Protein AF-A0A520UXG7-F1 (afdb_monomer)

Structure (mmCIF, N/CA/C/O backbone):
data_AF-A0A520UXG7-F1
#
_entry.id   AF-A0A520UXG7-F1
#
loop_
_atom_site.group_PDB
_atom_site.id
_atom_site.type_symbol
_atom_site.label_atom_id
_atom_site.label_alt_id
_atom_site.label_comp_id
_atom_site.label_asym_id
_atom_site.label_entity_id
_atom_site.label_seq_id
_atom_site.pdbx_PDB_ins_code
_atom_site.Cartn_x
_atom_site.Cartn_y
_atom_site.Cartn_z
_atom_site.occupancy
_atom_site.B_iso_or_equiv
_atom_site.auth_seq_id
_atom_site.auth_comp_id
_atom_site.auth_asym_id
_atom_site.auth_atom_id
_atom_site.pdbx_PDB_model_num
ATOM 1 N N . MET A 1 1 ? 5.618 -1.027 5.784 1.00 85.31 1 MET A N 1
ATOM 2 C CA . MET A 1 1 ? 4.282 -1.378 5.273 1.00 85.31 1 MET A CA 1
ATOM 3 C C . MET A 1 1 ? 3.410 -0.128 5.188 1.00 85.31 1 MET A C 1
ATOM 5 O O . MET A 1 1 ? 3.206 0.541 6.195 1.00 85.31 1 MET A O 1
ATOM 9 N N . GLU A 1 2 ? 2.969 0.223 3.986 1.00 92.19 2 GLU A N 1
ATOM 10 C CA . GLU A 1 2 ? 2.116 1.370 3.664 1.00 92.19 2 GLU A CA 1
ATOM 11 C C . GLU A 1 2 ? 0.711 0.877 3.282 1.00 92.19 2 GLU A C 1
ATOM 13 O O . GLU A 1 2 ? 0.554 -0.218 2.743 1.00 92.19 2 GLU A O 1
ATOM 18 N N . ARG A 1 3 ? -0.321 1.671 3.590 1.00 93.44 3 ARG A N 1
ATOM 19 C CA . ARG A 1 3 ? -1.727 1.354 3.309 1.00 93.44 3 ARG A CA 1
ATOM 20 C C . ARG A 1 3 ? -2.309 2.377 2.345 1.00 93.44 3 ARG A C 1
ATOM 22 O O . ARG A 1 3 ? -2.254 3.576 2.614 1.00 93.44 3 ARG A O 1
ATOM 29 N N . PHE A 1 4 ? -2.993 1.893 1.316 1.00 96.38 4 PHE A N 1
ATOM 30 C CA . PHE A 1 4 ? -3.769 2.703 0.389 1.00 96.38 4 PHE A CA 1
ATOM 31 C C . PHE A 1 4 ? -5.244 2.308 0.406 1.00 96.38 4 PHE A C 1
ATOM 33 O O . PHE A 1 4 ? -5.598 1.131 0.335 1.00 96.38 4 PHE A O 1
ATOM 40 N N . ASP A 1 5 ? -6.118 3.311 0.463 1.00 96.38 5 ASP A N 1
ATOM 41 C CA . ASP A 1 5 ? -7.541 3.098 0.218 1.00 96.38 5 ASP A CA 1
ATOM 42 C C . ASP A 1 5 ? -7.774 2.708 -1.241 1.00 96.38 5 ASP A C 1
ATOM 44 O O . ASP A 1 5 ? -7.149 3.244 -2.157 1.00 96.38 5 ASP A O 1
ATOM 48 N N . VAL A 1 6 ? -8.735 1.815 -1.452 1.00 97.12 6 VAL A N 1
ATOM 49 C CA . VAL A 1 6 ? -9.083 1.290 -2.772 1.00 97.12 6 VAL A CA 1
ATOM 50 C C . VAL A 1 6 ? -10.512 1.690 -3.110 1.00 97.12 6 VAL A C 1
ATOM 52 O O . VAL A 1 6 ? -11.403 1.737 -2.256 1.00 97.12 6 VAL A O 1
ATOM 55 N N . LYS A 1 7 ? -10.756 2.026 -4.375 1.00 96.75 7 LYS A N 1
ATOM 56 C CA . LYS A 1 7 ? -12.091 2.366 -4.860 1.00 96.75 7 LYS A CA 1
ATOM 57 C C . LYS A 1 7 ? -13.043 1.180 -4.681 1.00 96.75 7 LYS A C 1
ATOM 59 O O . LYS A 1 7 ? -12.723 0.037 -5.006 1.00 96.75 7 LYS A O 1
ATOM 64 N N . ARG A 1 8 ? -14.255 1.455 -4.188 1.00 94.38 8 ARG A N 1
ATOM 65 C CA . ARG A 1 8 ? -15.276 0.425 -3.942 1.00 94.38 8 ARG A CA 1
ATOM 66 C C . ARG A 1 8 ? -15.526 -0.405 -5.206 1.00 94.38 8 ARG A C 1
ATOM 68 O O . ARG A 1 8 ? -15.805 0.151 -6.263 1.00 94.38 8 ARG A O 1
ATOM 75 N N . GLY A 1 9 ? -15.476 -1.728 -5.059 1.00 93.38 9 GLY A N 1
ATOM 76 C CA . GLY A 1 9 ? -15.703 -2.686 -6.144 1.00 93.38 9 GLY A CA 1
ATOM 77 C C . GLY A 1 9 ? -14.459 -3.025 -6.969 1.00 93.38 9 GLY A C 1
ATOM 78 O O . GLY A 1 9 ? -14.479 -4.048 -7.648 1.00 93.38 9 GLY A O 1
ATOM 79 N N . LEU A 1 10 ? -13.373 -2.251 -6.859 1.00 95.44 10 LEU A N 1
ATOM 80 C CA . LEU A 1 10 ? -12.165 -2.482 -7.651 1.00 95.44 10 LEU A CA 1
ATOM 81 C C . LEU A 1 10 ? -11.469 -3.792 -7.280 1.00 95.44 10 LEU A C 1
ATOM 83 O O . LEU A 1 10 ? -11.113 -4.537 -8.179 1.00 95.44 10 LEU A O 1
ATOM 87 N N . VAL A 1 11 ? -11.360 -4.121 -5.987 1.00 94.06 11 VAL A N 1
ATOM 88 C CA . VAL A 1 11 ? -10.771 -5.400 -5.540 1.00 94.06 11 VAL A CA 1
ATOM 89 C C . VAL A 1 11 ? -11.450 -6.580 -6.238 1.00 94.06 11 VAL A C 1
ATOM 91 O O . VAL A 1 11 ? -10.781 -7.400 -6.847 1.00 94.06 11 VAL A O 1
ATOM 94 N N . LYS A 1 12 ? -12.790 -6.611 -6.263 1.00 93.75 12 LYS A N 1
ATOM 95 C CA . LYS A 1 12 ? -1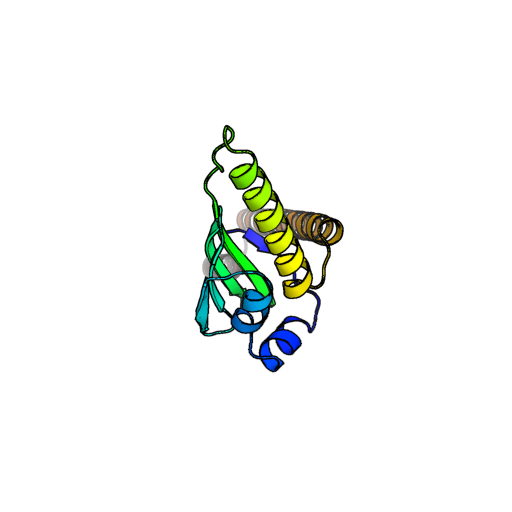3.550 -7.672 -6.945 1.00 93.75 12 LYS A CA 1
ATOM 96 C C . LYS A 1 12 ? -13.271 -7.722 -8.446 1.00 93.75 12 LYS A C 1
ATOM 98 O O . LYS A 1 12 ? -13.190 -8.811 -9.009 1.00 93.75 12 LYS A O 1
ATOM 103 N N . GLN A 1 13 ? -13.145 -6.562 -9.089 1.00 94.06 13 GLN A N 1
ATOM 104 C CA . GLN A 1 13 ? -12.806 -6.472 -10.508 1.00 94.06 13 GLN A CA 1
ATOM 105 C C . GLN A 1 13 ? -11.396 -7.019 -10.774 1.00 94.06 13 GLN A C 1
ATOM 107 O O . GLN A 1 13 ? -11.230 -7.834 -11.673 1.00 94.06 13 GLN A O 1
ATOM 112 N N . VAL A 1 14 ? -10.405 -6.625 -9.968 1.00 93.38 14 VAL A N 1
ATOM 113 C CA . VAL A 1 14 ? -9.018 -7.106 -10.077 1.00 93.38 14 VAL A CA 1
ATOM 114 C C . VAL A 1 14 ? -8.953 -8.614 -9.841 1.00 93.38 14 VAL A C 1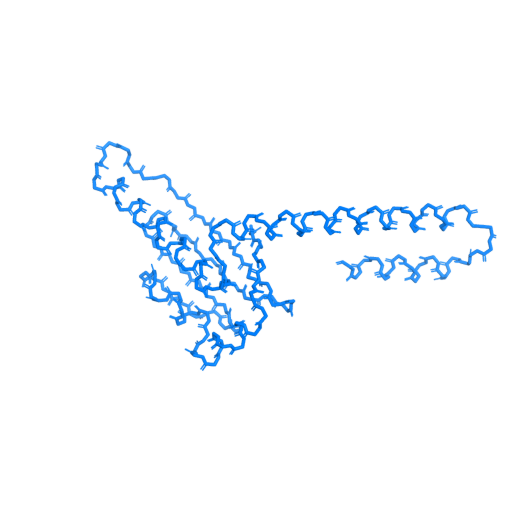
ATOM 116 O O . VAL A 1 14 ? -8.396 -9.328 -10.667 1.00 93.38 14 VAL A O 1
ATOM 119 N N . THR A 1 15 ? -9.604 -9.127 -8.795 1.00 91.50 15 THR A N 1
ATOM 120 C CA . THR A 1 15 ? -9.698 -10.572 -8.527 1.00 91.50 15 THR A CA 1
ATOM 121 C C . THR A 1 15 ? -10.339 -11.336 -9.685 1.00 91.50 15 THR A C 1
ATOM 123 O O . THR A 1 15 ? -9.838 -12.384 -10.077 1.00 91.50 15 THR A O 1
ATOM 126 N N . SER A 1 16 ? -11.409 -10.801 -10.284 1.00 92.06 16 SER A N 1
ATOM 127 C CA . SER A 1 16 ? -12.072 -11.439 -11.435 1.00 92.06 16 SER A CA 1
ATOM 128 C C . SER A 1 16 ? -11.186 -11.473 -12.686 1.00 92.06 16 SER A C 1
ATOM 130 O O . SER A 1 16 ? -11.338 -12.361 -13.517 1.00 92.06 16 SER A O 1
ATOM 132 N N . ASN A 1 17 ? -10.246 -10.532 -12.801 1.00 91.12 17 ASN A N 1
ATOM 133 C CA . ASN A 1 17 ? -9.303 -10.423 -13.913 1.00 91.12 17 ASN A CA 1
ATOM 134 C C . ASN A 1 17 ? -7.990 -11.196 -13.677 1.00 91.12 17 ASN A C 1
ATOM 136 O O . ASN A 1 17 ? -7.010 -10.959 -14.377 1.00 91.12 17 ASN A O 1
ATOM 140 N N . GLY A 1 18 ? -7.954 -12.109 -12.703 1.00 88.88 18 GLY A N 1
ATOM 141 C CA . GLY A 1 18 ? -6.771 -12.921 -12.398 1.00 88.88 18 GLY A CA 1
ATOM 142 C C . GLY A 1 18 ? -5.952 -12.435 -11.200 1.00 88.88 18 GLY A C 1
ATOM 143 O O . GLY A 1 18 ? -4.909 -13.009 -10.908 1.00 88.88 18 GLY A O 1
ATOM 144 N N . GLY A 1 19 ? -6.426 -11.422 -10.471 1.00 93.50 19 GLY A N 1
ATOM 145 C CA . GLY A 1 19 ? -5.851 -11.009 -9.193 1.00 93.50 19 GLY A CA 1
ATOM 146 C C . GLY A 1 19 ? -4.742 -9.966 -9.294 1.00 93.50 19 GLY A C 1
ATOM 147 O O . GLY A 1 19 ? -4.385 -9.470 -10.365 1.00 93.50 19 GLY A O 1
ATOM 148 N N . LEU A 1 20 ? -4.214 -9.603 -8.124 1.00 95.12 20 LEU A N 1
ATOM 149 C CA . LEU A 1 20 ? -3.232 -8.528 -7.987 1.00 95.12 20 LEU A CA 1
ATOM 150 C C . LEU A 1 20 ? -1.899 -8.861 -8.679 1.00 95.12 20 LEU A C 1
ATOM 152 O O . LEU A 1 20 ? -1.289 -7.970 -9.262 1.00 95.12 20 LEU A O 1
ATOM 156 N N . ALA A 1 21 ? -1.486 -10.132 -8.683 1.00 95.50 21 ALA A N 1
ATOM 157 C CA . ALA A 1 21 ? -0.277 -10.584 -9.371 1.00 95.50 21 ALA A CA 1
ATOM 158 C C . ALA A 1 21 ? -0.361 -10.405 -10.895 1.00 95.50 21 ALA A C 1
ATOM 160 O O . ALA A 1 21 ? 0.620 -10.029 -11.528 1.00 95.50 21 ALA A O 1
ATOM 161 N N . VAL A 1 22 ? -1.531 -10.639 -11.503 1.00 95.56 22 VAL A N 1
ATOM 162 C CA . VAL A 1 22 ? -1.728 -10.397 -12.942 1.00 95.56 22 VAL A CA 1
ATOM 163 C C . VAL A 1 22 ? -1.643 -8.907 -13.250 1.00 95.56 22 VAL A C 1
ATOM 165 O O . VAL A 1 22 ? -0.919 -8.532 -14.162 1.00 95.56 22 VAL A O 1
ATOM 168 N N . LEU A 1 23 ? -2.291 -8.061 -12.444 1.00 96.06 23 LEU A N 1
ATOM 169 C CA . LEU A 1 23 ? -2.192 -6.609 -12.597 1.00 96.06 23 LEU A CA 1
ATOM 170 C C . LEU A 1 23 ? -0.747 -6.102 -12.446 1.00 96.06 23 LEU A C 1
ATOM 172 O O . LEU A 1 23 ? -0.325 -5.203 -13.162 1.00 96.06 23 LEU A O 1
ATOM 176 N N . ALA A 1 24 ? 0.017 -6.665 -11.511 1.00 95.94 24 ALA A N 1
ATOM 177 C CA . ALA A 1 24 ? 1.395 -6.266 -11.248 1.00 95.94 24 ALA A CA 1
ATOM 178 C C . ALA A 1 24 ? 2.356 -6.583 -12.410 1.00 95.94 24 ALA A C 1
ATOM 180 O O . ALA A 1 24 ? 3.305 -5.832 -12.629 1.00 95.94 24 ALA A O 1
ATOM 181 N N . ARG A 1 25 ? 2.090 -7.639 -13.193 1.00 95.81 25 ARG A N 1
ATOM 182 C CA . ARG A 1 25 ? 2.903 -8.018 -14.368 1.00 95.81 25 ARG A CA 1
ATOM 183 C C . ARG A 1 25 ? 2.871 -6.994 -15.502 1.00 95.81 25 ARG A C 1
ATOM 185 O O . ARG A 1 25 ? 3.772 -6.997 -16.330 1.00 95.81 25 ARG A O 1
ATOM 192 N N . ASP A 1 26 ? 1.883 -6.101 -15.522 1.00 95.19 26 ASP A N 1
ATOM 193 C CA . ASP A 1 26 ? 1.839 -4.999 -16.489 1.00 95.19 26 ASP A CA 1
ATOM 194 C C . ASP A 1 26 ? 2.862 -3.890 -16.166 1.00 95.19 26 ASP A C 1
ATOM 196 O O . ASP A 1 26 ? 3.115 -3.019 -17.001 1.00 95.19 26 ASP A O 1
ATOM 200 N N . TYR A 1 27 ? 3.439 -3.897 -14.957 1.00 95.12 27 TYR A N 1
ATOM 201 C CA . TYR A 1 27 ? 4.293 -2.819 -14.444 1.00 95.12 27 TYR A CA 1
ATOM 202 C C . TYR A 1 27 ? 5.672 -3.276 -13.964 1.00 95.12 27 TYR A C 1
ATOM 204 O O . TYR A 1 27 ? 6.582 -2.447 -13.905 1.00 95.12 27 TYR A O 1
ATOM 212 N N . PHE A 1 28 ? 5.826 -4.546 -13.588 1.00 94.44 28 PHE A N 1
ATOM 213 C CA . PHE A 1 28 ? 7.050 -5.088 -13.000 1.00 94.44 28 PHE A CA 1
ATOM 214 C C . PHE A 1 28 ? 7.478 -6.367 -13.716 1.00 94.44 28 PHE A C 1
ATOM 216 O O . PHE A 1 28 ? 6.637 -7.172 -14.116 1.00 94.44 28 PHE A O 1
ATOM 223 N N . ASP A 1 29 ? 8.790 -6.573 -13.816 1.00 87.25 29 ASP A N 1
ATOM 224 C CA . ASP A 1 29 ? 9.354 -7.709 -14.552 1.00 87.25 29 ASP A CA 1
ATOM 225 C C . ASP A 1 29 ? 9.239 -9.017 -13.763 1.00 87.25 29 ASP A C 1
ATOM 227 O O . ASP A 1 29 ? 8.817 -10.044 -14.295 1.00 87.25 29 ASP A O 1
ATOM 231 N N . ASN A 1 30 ? 9.591 -8.983 -12.475 1.00 92.75 30 ASN A N 1
ATOM 232 C CA . ASN A 1 30 ? 9.590 -10.165 -11.623 1.00 92.75 30 ASN A CA 1
ATOM 233 C C . ASN A 1 30 ? 8.368 -10.120 -10.714 1.00 92.75 30 ASN A C 1
ATOM 235 O O . ASN A 1 30 ? 8.342 -9.340 -9.764 1.00 92.75 30 ASN A O 1
ATOM 239 N N . VAL A 1 31 ? 7.359 -10.944 -11.007 1.00 95.69 31 VAL A N 1
ATOM 240 C CA . VAL A 1 31 ? 6.127 -11.032 -10.211 1.00 95.69 31 VAL A CA 1
ATOM 241 C C . VAL A 1 31 ? 5.719 -12.483 -9.987 1.00 95.69 31 VAL A C 1
ATOM 243 O O . VAL A 1 31 ? 5.303 -13.201 -10.907 1.00 95.69 31 VAL A O 1
ATOM 246 N N . GLU A 1 32 ? 5.752 -12.875 -8.723 1.00 94.81 32 GLU A N 1
ATOM 247 C CA . GLU A 1 32 ? 5.297 -14.156 -8.207 1.00 94.81 32 GLU A CA 1
ATOM 248 C C . GLU A 1 32 ? 3.951 -13.979 -7.503 1.00 94.81 32 GLU A C 1
ATOM 250 O O . GLU A 1 32 ? 3.772 -13.0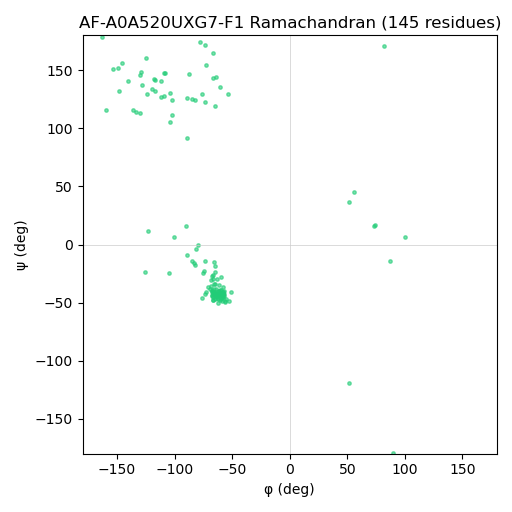88 -6.673 1.00 94.81 32 GLU A O 1
ATOM 255 N N . ASP A 1 33 ? 2.986 -14.828 -7.851 1.00 94.06 33 ASP A N 1
ATOM 256 C CA . ASP A 1 33 ? 1.691 -14.847 -7.175 1.00 94.06 33 ASP A CA 1
ATOM 257 C C . ASP A 1 33 ? 1.857 -15.483 -5.792 1.00 94.06 33 ASP A C 1
ATOM 259 O O . ASP A 1 33 ? 2.337 -16.613 -5.683 1.00 94.06 33 ASP A O 1
ATOM 263 N N . ALA A 1 34 ? 1.482 -14.747 -4.749 1.00 90.38 34 ALA A N 1
ATOM 264 C CA . ALA A 1 34 ? 1.587 -15.193 -3.364 1.00 90.38 34 ALA A CA 1
ATOM 265 C C . ALA A 1 34 ? 0.237 -15.689 -2.802 1.00 90.38 34 ALA A C 1
ATOM 267 O O . ALA A 1 34 ? 0.149 -16.030 -1.624 1.00 90.38 34 ALA A O 1
ATOM 268 N N . GLY A 1 35 ? -0.805 -15.785 -3.640 1.00 88.00 35 GLY A N 1
ATOM 269 C CA . GLY A 1 35 ? -2.14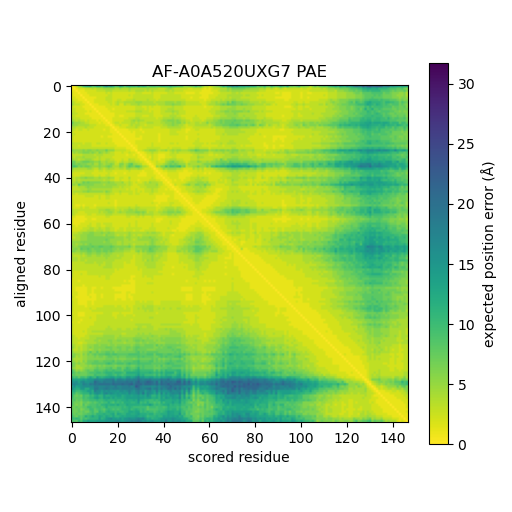9 -16.210 -3.246 1.00 88.00 35 GLY A CA 1
ATOM 270 C C . GLY A 1 35 ? -2.973 -15.080 -2.627 1.00 88.00 35 GLY A C 1
ATOM 271 O O . GLY A 1 35 ? -2.473 -13.987 -2.389 1.00 88.00 35 GLY A O 1
ATOM 272 N N . ASP A 1 36 ? -4.271 -15.302 -2.409 1.00 85.50 36 ASP A N 1
ATOM 273 C CA . ASP A 1 36 ? -5.166 -14.368 -1.696 1.00 85.50 36 ASP A CA 1
ATOM 274 C C . ASP A 1 36 ? -5.152 -12.909 -2.204 1.00 85.50 36 ASP A C 1
ATOM 276 O O . ASP A 1 36 ? -5.285 -11.952 -1.444 1.00 85.50 36 ASP A O 1
ATOM 280 N N . ASN A 1 37 ? -5.027 -12.722 -3.523 1.00 89.44 37 ASN A N 1
ATOM 281 C CA . ASN A 1 37 ? -4.816 -11.412 -4.156 1.00 89.44 37 ASN A CA 1
ATOM 282 C C . ASN A 1 37 ? -3.588 -10.664 -3.615 1.00 89.44 37 ASN A C 1
ATOM 284 O O . ASN A 1 37 ? -3.641 -9.454 -3.366 1.00 89.44 37 ASN A O 1
ATOM 288 N N . SER A 1 38 ? -2.485 -11.385 -3.472 1.00 94.44 38 SER A N 1
ATOM 289 C CA . SER A 1 38 ? -1.183 -10.838 -3.135 1.00 94.44 38 SER A CA 1
ATOM 290 C C . SER A 1 38 ? -0.126 -11.230 -4.162 1.00 94.44 38 SER A C 1
ATOM 292 O O . SER A 1 38 ? -0.313 -12.155 -4.953 1.00 94.44 38 SER A O 1
ATOM 294 N N . PHE A 1 39 ? 0.974 -10.489 -4.192 1.00 96.56 39 PHE A N 1
ATOM 295 C CA . PHE A 1 39 ? 2.142 -10.848 -4.983 1.00 96.56 39 PHE A CA 1
ATOM 296 C C . PHE A 1 39 ? 3.424 -10.423 -4.283 1.00 96.56 39 PHE A C 1
ATOM 298 O O . PHE A 1 39 ? 3.434 -9.462 -3.506 1.00 96.56 39 PHE A O 1
ATOM 305 N N . ASN A 1 40 ? 4.496 -11.118 -4.645 1.00 95.94 40 ASN A N 1
ATOM 306 C CA . ASN A 1 40 ? 5.865 -10.722 -4.369 1.00 95.94 40 ASN A CA 1
ATOM 307 C C . ASN A 1 40 ? 6.538 -10.368 -5.690 1.00 95.94 40 ASN A C 1
ATOM 309 O O . ASN A 1 40 ? 6.310 -11.023 -6.707 1.00 95.94 40 ASN A O 1
ATOM 313 N N . GLY A 1 41 ? 7.364 -9.336 -5.702 1.00 94.12 41 GLY A N 1
ATOM 314 C CA . GLY A 1 41 ? 8.041 -8.939 -6.919 1.00 94.12 41 GLY A CA 1
ATOM 315 C C . GLY A 1 41 ? 9.234 -8.035 -6.710 1.00 94.12 41 GLY A C 1
ATOM 316 O O . GLY A 1 41 ? 9.577 -7.657 -5.592 1.00 94.12 41 GLY A O 1
ATOM 317 N N . SER A 1 42 ? 9.879 -7.697 -7.814 1.00 92.38 42 SER A N 1
ATOM 318 C CA . SER A 1 42 ? 10.984 -6.747 -7.859 1.00 92.38 42 SER A CA 1
ATOM 319 C C . SER A 1 42 ? 11.070 -6.108 -9.239 1.00 92.38 42 SER A C 1
ATOM 321 O O . SER A 1 42 ? 10.665 -6.696 -10.246 1.00 92.38 42 SER A O 1
ATOM 323 N N . HIS A 1 43 ? 11.576 -4.880 -9.282 1.00 90.56 43 HIS A N 1
ATOM 324 C CA . HIS A 1 43 ? 11.783 -4.143 -10.521 1.00 90.56 43 HIS A CA 1
ATOM 325 C C . HIS A 1 43 ? 12.812 -3.032 -10.303 1.00 90.56 43 HIS A C 1
ATOM 327 O O . HIS A 1 43 ? 12.563 -2.091 -9.545 1.00 90.56 43 HIS A O 1
ATOM 333 N N . ASP A 1 44 ? 13.954 -3.139 -10.985 1.00 91.94 44 ASP A N 1
ATOM 334 C CA . ASP A 1 44 ? 15.023 -2.134 -10.977 1.00 91.94 44 ASP A CA 1
ATOM 335 C C . ASP A 1 44 ? 15.441 -1.736 -9.541 1.00 91.94 44 ASP A C 1
ATOM 337 O O . ASP A 1 44 ? 15.850 -2.595 -8.756 1.00 91.94 44 ASP A O 1
ATOM 341 N N . ILE A 1 45 ? 15.302 -0.462 -9.152 1.00 92.81 45 ILE A N 1
ATOM 342 C CA . ILE A 1 45 ? 15.631 0.019 -7.801 1.00 92.81 45 ILE A CA 1
ATOM 343 C C . ILE A 1 45 ? 14.734 -0.542 -6.684 1.00 92.81 45 ILE A C 1
ATOM 345 O O . ILE A 1 45 ? 15.086 -0.422 -5.507 1.00 92.81 45 ILE A O 1
ATOM 349 N N . MET A 1 46 ? 13.581 -1.133 -7.016 1.00 93.94 46 MET A N 1
ATOM 350 C CA . MET A 1 46 ? 12.686 -1.803 -6.068 1.00 93.94 46 MET A CA 1
ATOM 351 C C . MET A 1 46 ? 13.091 -3.272 -5.946 1.00 93.94 46 MET A C 1
ATOM 353 O O . MET A 1 46 ? 12.626 -4.129 -6.697 1.00 93.94 46 MET A O 1
ATOM 357 N N . THR A 1 47 ? 13.964 -3.573 -4.987 1.00 93.44 47 THR A N 1
ATOM 358 C CA . THR A 1 47 ? 14.532 -4.919 -4.811 1.00 93.44 47 THR A CA 1
ATOM 359 C C . THR A 1 47 ? 13.553 -5.915 -4.197 1.00 93.44 47 THR A C 1
ATOM 361 O O . THR A 1 47 ? 13.720 -7.118 -4.379 1.00 93.44 47 THR A O 1
ATOM 364 N N . SER A 1 48 ? 12.534 -5.431 -3.484 1.00 94.81 48 SER A N 1
ATOM 365 C CA . SER A 1 48 ? 11.432 -6.247 -2.973 1.00 94.81 48 SER A CA 1
ATOM 366 C C . SER A 1 48 ? 10.147 -5.428 -2.926 1.00 94.81 48 SER A C 1
ATOM 368 O O . SER A 1 48 ? 10.145 -4.300 -2.429 1.00 94.81 48 SER A O 1
ATOM 370 N N . ILE A 1 49 ? 9.072 -6.003 -3.452 1.00 96.12 49 ILE A N 1
ATOM 371 C CA . ILE A 1 49 ? 7.709 -5.487 -3.461 1.00 96.12 49 ILE A CA 1
ATOM 372 C C . ILE A 1 49 ? 6.818 -6.617 -2.961 1.00 96.12 49 ILE A C 1
ATOM 374 O O . ILE A 1 49 ? 6.645 -7.616 -3.647 1.00 96.12 49 ILE A O 1
ATOM 378 N N . GLU A 1 50 ? 6.215 -6.442 -1.798 1.00 96.38 50 GLU A N 1
ATOM 379 C CA . GLU A 1 50 ? 5.150 -7.311 -1.304 1.00 96.38 50 GLU A CA 1
ATOM 380 C C . GLU A 1 50 ? 3.872 -6.482 -1.305 1.00 96.38 50 GLU A C 1
ATOM 382 O O . GLU A 1 50 ? 3.846 -5.381 -0.745 1.00 96.38 50 GLU A O 1
ATOM 387 N N . ALA A 1 51 ? 2.808 -6.968 -1.933 1.00 97.00 51 ALA A N 1
ATOM 388 C CA . ALA A 1 51 ? 1.534 -6.263 -1.923 1.00 97.00 51 ALA A CA 1
ATOM 389 C C . ALA A 1 51 ? 0.361 -7.223 -1.789 1.00 97.00 51 ALA A C 1
ATOM 391 O O . ALA A 1 51 ? 0.353 -8.283 -2.404 1.00 97.00 51 ALA A O 1
ATOM 392 N N . SER A 1 52 ? -0.651 -6.830 -1.018 1.00 96.56 52 SER A N 1
ATOM 393 C CA . SER A 1 52 ? -1.866 -7.614 -0.800 1.00 96.56 52 SER A CA 1
ATOM 394 C C . SER A 1 52 ? -3.081 -6.722 -0.569 1.00 96.56 52 SER A C 1
ATOM 396 O O . SER A 1 52 ? -2.968 -5.604 -0.059 1.00 96.56 52 SER A O 1
ATOM 398 N N . TYR A 1 53 ? -4.269 -7.207 -0.926 1.00 95.94 53 TYR A N 1
ATOM 399 C CA . TYR A 1 53 ? -5.504 -6.613 -0.415 1.00 95.94 53 TYR A CA 1
ATOM 400 C C . TYR A 1 53 ? -5.835 -7.218 0.948 1.00 95.94 53 TYR A C 1
ATOM 402 O O . TYR A 1 53 ? -5.960 -8.432 1.075 1.00 95.94 53 TYR A O 1
ATOM 410 N N . ASN A 1 54 ? -6.006 -6.377 1.967 1.00 92.50 54 ASN A N 1
ATOM 411 C CA . ASN A 1 54 ? -6.451 -6.846 3.276 1.00 92.50 54 ASN A CA 1
ATOM 412 C C . ASN A 1 54 ? -7.966 -7.119 3.303 1.00 92.50 54 ASN A C 1
ATOM 414 O O . ASN A 1 54 ? -8.702 -6.782 2.374 1.00 92.50 54 ASN A O 1
ATOM 418 N N . GLU A 1 55 ? -8.454 -7.658 4.418 1.00 88.25 55 GLU A N 1
ATOM 419 C CA . GLU A 1 55 ? -9.875 -7.983 4.624 1.00 88.25 55 GLU A CA 1
ATOM 420 C C . GLU A 1 55 ? -10.810 -6.766 4.514 1.00 88.25 55 GLU A C 1
ATOM 422 O O . GLU A 1 55 ? -11.966 -6.882 4.110 1.00 88.25 55 GLU A O 1
ATOM 427 N N . GLN A 1 56 ? -10.301 -5.567 4.817 1.00 86.69 56 GLN A N 1
ATOM 428 C CA . GLN A 1 56 ? -11.037 -4.304 4.678 1.00 86.69 56 GLN A CA 1
ATOM 429 C C . GLN A 1 56 ? -11.061 -3.790 3.225 1.00 86.69 56 GLN A C 1
ATOM 431 O O . GLN A 1 56 ? -11.640 -2.736 2.950 1.00 86.69 56 GLN A O 1
ATOM 436 N N . GLY A 1 57 ? -10.426 -4.508 2.294 1.00 91.25 57 GLY A N 1
ATOM 437 C CA . GLY A 1 57 ? -10.304 -4.145 0.887 1.00 91.25 57 GLY A CA 1
ATOM 438 C C . GLY A 1 57 ? -9.314 -3.012 0.619 1.00 91.25 57 GLY A C 1
ATOM 439 O O . GLY A 1 57 ? -9.384 -2.407 -0.445 1.00 91.25 57 GLY A O 1
ATOM 440 N N . ALA A 1 58 ? -8.427 -2.690 1.563 1.00 95.00 58 ALA A N 1
ATOM 441 C CA . ALA A 1 58 ? -7.337 -1.739 1.365 1.00 95.00 58 ALA A CA 1
ATOM 442 C C . ALA A 1 58 ? -6.107 -2.450 0.788 1.00 95.00 58 ALA A C 1
ATOM 444 O O . ALA A 1 58 ? -5.844 -3.606 1.114 1.00 95.00 58 ALA A O 1
ATOM 445 N N . LEU A 1 59 ? -5.340 -1.746 -0.043 1.00 97.25 59 LEU A N 1
ATOM 446 C CA . LEU A 1 59 ? -4.073 -2.244 -0.563 1.00 97.25 59 LEU A CA 1
ATOM 447 C C . LEU A 1 59 ? -2.988 -1.998 0.483 1.00 97.25 59 LEU A C 1
ATOM 449 O O . LEU A 1 59 ? -2.782 -0.865 0.919 1.00 97.25 59 LEU A O 1
ATOM 453 N N . ILE A 1 60 ? -2.301 -3.057 0.870 1.00 96.38 60 ILE A N 1
ATOM 454 C CA . ILE A 1 60 ? -1.172 -3.040 1.783 1.00 96.38 60 ILE A CA 1
ATOM 455 C C . ILE A 1 60 ? 0.072 -3.341 0.966 1.00 96.38 60 ILE A C 1
ATOM 457 O O . ILE A 1 60 ? 0.087 -4.318 0.225 1.00 96.38 60 ILE A O 1
ATOM 461 N N . VAL A 1 61 ? 1.095 -2.499 1.080 1.00 96.31 61 VAL A N 1
ATOM 462 C CA . VAL A 1 61 ? 2.358 -2.691 0.363 1.00 96.31 61 VAL A CA 1
ATOM 463 C C . VAL A 1 61 ? 3.548 -2.612 1.301 1.00 96.31 61 VAL A C 1
ATOM 465 O O . VAL A 1 61 ? 3.560 -1.855 2.275 1.00 96.31 61 VAL A O 1
ATOM 468 N N . ASN A 1 62 ? 4.590 -3.355 0.988 1.00 96.25 62 ASN A N 1
ATOM 469 C CA . ASN A 1 62 ? 5.881 -3.279 1.634 1.00 96.25 62 ASN A CA 1
ATOM 470 C C . ASN A 1 62 ? 6.940 -3.258 0.535 1.00 96.25 62 ASN A C 1
ATOM 472 O O . ASN A 1 62 ? 7.061 -4.214 -0.222 1.00 96.25 62 ASN A O 1
ATOM 476 N N . VAL A 1 63 ? 7.655 -2.141 0.407 1.00 94.81 63 VAL A N 1
ATOM 477 C CA . VAL A 1 63 ? 8.624 -1.954 -0.677 1.00 94.81 63 VAL A CA 1
ATOM 478 C C . VAL A 1 63 ? 9.987 -1.620 -0.102 1.00 94.81 63 VAL A C 1
ATOM 480 O O . VAL A 1 63 ? 10.123 -0.685 0.689 1.00 94.81 63 VAL A O 1
ATOM 483 N N . THR A 1 64 ? 11.000 -2.353 -0.551 1.00 94.75 64 THR A N 1
ATOM 484 C CA . THR A 1 64 ? 12.409 -2.058 -0.292 1.00 94.75 64 THR A CA 1
ATOM 485 C C . THR A 1 64 ? 13.016 -1.428 -1.5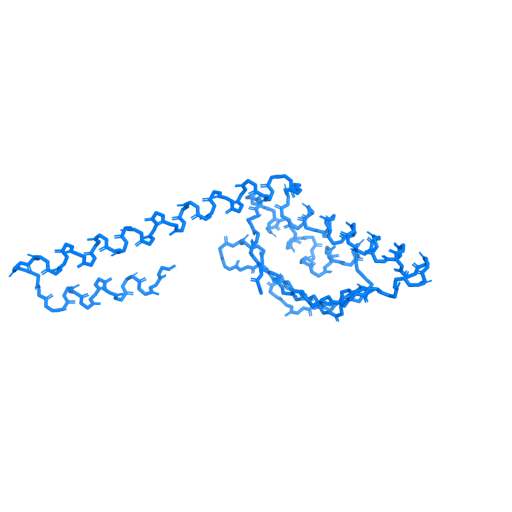38 1.00 94.75 64 THR A C 1
ATOM 487 O O . THR A 1 64 ? 12.948 -2.002 -2.622 1.00 94.75 64 THR A O 1
ATOM 490 N N . ASN A 1 65 ? 13.594 -0.234 -1.383 1.00 93.06 65 ASN A N 1
ATOM 491 C CA . ASN A 1 65 ? 14.238 0.503 -2.468 1.00 93.06 65 ASN A CA 1
ATOM 492 C C . ASN A 1 65 ? 15.724 0.705 -2.178 1.00 93.06 65 ASN A C 1
ATOM 494 O O . ASN A 1 65 ? 16.091 1.021 -1.044 1.00 93.06 65 ASN A O 1
ATOM 498 N N . ILE A 1 66 ? 16.548 0.623 -3.218 1.00 93.94 66 ILE A N 1
ATOM 499 C CA . ILE A 1 66 ? 17.948 1.054 -3.193 1.00 93.94 66 ILE A CA 1
ATOM 500 C C . ILE A 1 66 ? 18.123 2.323 -4.041 1.00 93.94 66 ILE A C 1
ATOM 502 O O . ILE A 1 66 ? 17.385 2.524 -5.007 1.00 93.94 66 ILE A O 1
ATOM 506 N N . PRO A 1 67 ? 19.039 3.237 -3.682 1.00 92.69 67 PRO A N 1
ATOM 507 C CA . PRO A 1 67 ? 19.355 4.361 -4.554 1.00 92.69 67 PRO A CA 1
ATOM 508 C C . PRO A 1 67 ? 19.979 3.851 -5.866 1.00 92.69 67 PRO A C 1
ATOM 510 O O . PRO A 1 67 ? 20.736 2.878 -5.821 1.00 92.69 67 PRO A O 1
ATOM 513 N N . PRO A 1 68 ? 19.691 4.489 -7.016 1.00 94.00 68 PRO A N 1
ATOM 514 C CA . PRO A 1 68 ? 20.447 4.215 -8.231 1.00 94.00 68 PRO A CA 1
ATOM 515 C C . PRO A 1 68 ? 21.890 4.698 -8.077 1.00 94.00 68 PRO A C 1
ATOM 517 O O . PRO A 1 68 ? 22.192 5.522 -7.207 1.00 94.00 68 PRO A O 1
ATOM 520 N N . ASP A 1 69 ? 22.758 4.233 -8.968 1.00 93.75 69 ASP A N 1
ATOM 521 C CA . ASP A 1 69 ? 24.031 4.903 -9.192 1.00 93.75 69 ASP A CA 1
ATOM 522 C C . ASP A 1 69 ? 23.755 6.297 -9.779 1.00 93.75 69 ASP A C 1
ATOM 524 O O . ASP A 1 69 ? 23.107 6.430 -10.816 1.00 93.75 69 ASP A O 1
ATOM 528 N N . PHE A 1 70 ? 24.177 7.345 -9.071 1.00 93.50 70 PHE A N 1
ATOM 529 C CA . PHE A 1 70 ? 23.940 8.730 -9.481 1.00 93.50 70 PHE A CA 1
ATOM 530 C C . PHE A 1 70 ? 24.964 9.233 -10.498 1.00 93.50 70 PHE A C 1
ATOM 532 O O . PHE A 1 70 ? 24.706 10.247 -11.149 1.00 93.50 70 PHE A O 1
ATOM 539 N N . ASP A 1 71 ? 26.092 8.537 -10.637 1.00 96.44 71 ASP A N 1
ATOM 540 C CA . ASP A 1 71 ? 27.124 8.862 -11.618 1.00 96.44 71 ASP A CA 1
ATOM 541 C C . ASP A 1 71 ? 26.810 8.240 -12.994 1.00 96.44 71 ASP A C 1
ATOM 543 O O . ASP A 1 71 ? 27.369 8.659 -14.011 1.00 96.44 71 ASP A O 1
ATOM 547 N N . ASP A 1 72 ? 25.860 7.299 -13.047 1.00 95.56 72 ASP A N 1
ATOM 548 C CA . ASP A 1 72 ? 25.346 6.689 -14.272 1.00 95.56 72 ASP A CA 1
ATOM 549 C C . ASP A 1 72 ? 23.980 7.278 -14.678 1.00 95.56 72 ASP A C 1
ATOM 551 O O . ASP A 1 72 ? 22.935 7.055 -14.058 1.00 95.56 72 ASP A O 1
ATOM 555 N N . ALA A 1 73 ? 23.972 8.019 -15.788 1.00 94.81 73 ALA A N 1
ATOM 556 C CA . ALA A 1 73 ? 22.765 8.629 -16.334 1.00 94.81 73 ALA A CA 1
ATOM 557 C C . ALA A 1 73 ? 21.704 7.601 -16.775 1.00 94.81 73 ALA A C 1
ATOM 559 O O . ALA A 1 73 ? 20.506 7.904 -16.723 1.00 94.81 73 ALA A O 1
ATOM 560 N N . GLU A 1 74 ? 22.109 6.403 -17.206 1.00 94.88 74 GLU A N 1
ATOM 561 C CA . GLU A 1 74 ? 21.179 5.334 -17.575 1.00 94.88 74 GLU A CA 1
ATOM 562 C C . GLU A 1 74 ? 20.531 4.722 -16.331 1.00 94.88 74 GLU A C 1
ATOM 564 O O . GLU A 1 74 ? 19.307 4.568 -16.307 1.00 94.88 74 GLU A O 1
ATOM 569 N N . ALA A 1 75 ? 21.305 4.491 -15.265 1.00 93.31 75 ALA A N 1
ATOM 570 C CA . ALA A 1 75 ? 20.784 4.029 -13.978 1.00 93.31 75 ALA A CA 1
ATOM 571 C C . ALA A 1 75 ? 19.773 5.020 -13.375 1.00 93.31 75 ALA A C 1
ATOM 573 O O . ALA A 1 75 ? 18.695 4.626 -12.922 1.00 93.31 75 ALA A O 1
ATOM 574 N N . VAL A 1 76 ? 20.058 6.327 -13.433 1.00 95.06 76 VAL A N 1
ATOM 575 C CA . VAL A 1 76 ? 19.110 7.364 -12.987 1.00 95.06 76 VAL A CA 1
ATOM 576 C C . VAL A 1 76 ? 17.825 7.338 -13.816 1.00 95.06 76 VAL A C 1
ATOM 578 O O . VAL A 1 76 ? 16.726 7.448 -13.263 1.00 95.06 76 VAL A O 1
ATOM 581 N N . LYS A 1 77 ? 17.937 7.186 -15.138 1.00 95.19 77 LYS A N 1
ATOM 582 C CA . LYS A 1 77 ? 16.777 7.130 -16.034 1.00 95.19 77 LYS A CA 1
ATOM 583 C C . LYS A 1 77 ? 15.915 5.892 -15.765 1.00 95.19 77 LYS A C 1
ATOM 585 O O . LYS A 1 77 ? 14.696 6.040 -15.666 1.00 95.19 77 LYS A O 1
ATOM 590 N N . SER A 1 78 ? 16.538 4.725 -15.595 1.00 94.00 78 SER A N 1
ATOM 591 C CA . SER A 1 78 ? 15.866 3.473 -15.220 1.00 94.00 78 SER A CA 1
ATOM 592 C C . SER A 1 78 ? 15.085 3.648 -13.916 1.00 94.00 78 SER A C 1
ATOM 594 O O . SER A 1 78 ? 13.871 3.451 -13.880 1.00 94.00 78 SER A O 1
ATOM 596 N N . ALA A 1 79 ? 15.723 4.220 -12.890 1.00 94.38 79 ALA A N 1
ATOM 597 C CA . ALA A 1 79 ? 15.085 4.474 -11.602 1.00 94.38 79 ALA A CA 1
ATOM 598 C C . ALA A 1 79 ? 13.884 5.431 -11.688 1.00 94.38 79 ALA A C 1
ATOM 600 O O . ALA A 1 79 ? 12.905 5.299 -10.944 1.00 94.38 79 ALA A O 1
ATOM 601 N N . MET A 1 80 ? 13.931 6.424 -12.581 1.00 95.12 80 MET A N 1
ATOM 602 C CA . MET A 1 80 ? 12.788 7.307 -12.834 1.00 95.12 80 MET A CA 1
ATOM 603 C C . MET A 1 80 ? 11.624 6.563 -13.495 1.00 95.12 80 MET A C 1
ATOM 605 O O . MET A 1 80 ? 10.466 6.804 -13.140 1.00 95.12 80 MET A O 1
ATOM 609 N N . GLU A 1 81 ? 11.916 5.663 -14.431 1.00 95.44 81 GLU A N 1
ATOM 610 C CA . GLU A 1 81 ? 10.920 4.820 -15.091 1.00 95.44 81 GLU A CA 1
ATOM 611 C C . GLU A 1 81 ? 10.304 3.809 -14.119 1.00 95.44 81 GLU A C 1
ATOM 613 O O . GLU A 1 81 ? 9.079 3.738 -14.015 1.00 95.44 81 GLU A O 1
ATOM 618 N N . ALA A 1 82 ? 11.119 3.153 -13.295 1.00 94.88 82 ALA A N 1
ATOM 619 C CA . ALA A 1 82 ? 10.663 2.247 -12.248 1.00 94.88 82 ALA A CA 1
ATOM 620 C C . ALA A 1 82 ? 9.700 2.939 -11.267 1.00 94.88 82 ALA A C 1
ATOM 622 O O . ALA A 1 82 ? 8.621 2.428 -10.958 1.00 94.88 82 ALA A O 1
ATOM 623 N N . ARG A 1 83 ? 10.019 4.168 -10.834 1.00 94.50 83 ARG A N 1
ATOM 624 C CA . ARG A 1 83 ? 9.126 4.986 -9.984 1.00 94.50 83 ARG A CA 1
ATOM 625 C C . ARG A 1 83 ? 7.832 5.390 -10.687 1.00 94.50 83 ARG A C 1
ATOM 627 O O . ARG A 1 83 ? 6.781 5.506 -10.044 1.00 94.50 83 ARG A O 1
ATOM 634 N N . LYS A 1 84 ? 7.887 5.628 -11.998 1.00 95.81 84 LYS A N 1
ATOM 635 C CA . LYS A 1 84 ? 6.696 5.904 -12.805 1.00 95.81 84 LYS A CA 1
ATOM 636 C C . LYS A 1 84 ? 5.807 4.662 -12.880 1.00 95.81 84 LYS A C 1
ATOM 638 O O . LYS A 1 84 ? 4.615 4.785 -12.606 1.00 95.81 84 LYS A O 1
ATOM 643 N N . ASN A 1 85 ? 6.374 3.492 -13.166 1.00 96.19 85 ASN A N 1
ATOM 644 C CA . ASN A 1 85 ? 5.651 2.219 -13.205 1.00 96.19 85 ASN A CA 1
ATOM 645 C C . ASN A 1 85 ? 5.022 1.893 -11.852 1.00 96.19 85 ASN A C 1
ATOM 647 O O . ASN A 1 85 ? 3.838 1.580 -11.797 1.00 96.19 85 ASN A O 1
ATOM 651 N N . TRP A 1 86 ? 5.750 2.111 -10.753 1.00 96.50 86 TRP A N 1
ATOM 652 C CA . TRP A 1 86 ? 5.202 2.009 -9.399 1.00 96.50 86 TRP A CA 1
ATOM 653 C C . TRP A 1 86 ? 3.970 2.900 -9.194 1.00 96.50 86 TRP A C 1
ATOM 655 O O . TRP A 1 86 ? 2.938 2.461 -8.689 1.00 96.50 86 TRP A O 1
ATOM 665 N N . THR A 1 87 ? 4.047 4.160 -9.627 1.00 96.06 87 THR A N 1
ATOM 666 C CA . THR A 1 87 ? 2.926 5.102 -9.504 1.00 96.06 87 THR A CA 1
ATOM 667 C C . THR A 1 87 ? 1.719 4.654 -10.331 1.00 96.06 87 THR A C 1
ATOM 669 O O . THR A 1 87 ? 0.593 4.726 -9.842 1.00 96.06 87 THR A O 1
ATOM 672 N N . LEU A 1 88 ? 1.942 4.176 -11.557 1.00 97.25 88 LEU A N 1
ATOM 673 C CA . LEU A 1 88 ? 0.880 3.684 -12.439 1.00 97.25 88 LEU A CA 1
ATOM 674 C C . LEU A 1 88 ? 0.245 2.392 -11.914 1.00 97.25 88 LEU A C 1
ATOM 676 O O . LEU A 1 88 ? -0.979 2.264 -11.946 1.00 97.25 88 LEU A O 1
ATOM 680 N N . PHE A 1 89 ? 1.051 1.485 -11.364 1.00 97.31 89 PHE A N 1
ATOM 681 C CA . PHE A 1 89 ? 0.567 0.312 -10.649 1.00 97.31 89 PHE A CA 1
ATOM 682 C C . PHE A 1 89 ? -0.356 0.727 -9.500 1.00 97.31 89 PHE A C 1
ATOM 684 O O . PHE A 1 89 ? -1.478 0.235 -9.407 1.00 97.31 89 PHE A O 1
ATOM 691 N N . LEU A 1 90 ? 0.062 1.679 -8.657 1.00 97.62 90 LEU A N 1
ATOM 692 C CA . LEU A 1 90 ? -0.785 2.175 -7.572 1.00 97.62 90 LEU A CA 1
ATOM 693 C C . LEU A 1 90 ? -2.077 2.810 -8.098 1.00 97.62 90 LEU A C 1
ATOM 695 O O . LEU A 1 90 ? -3.134 2.611 -7.499 1.00 97.62 90 LEU A O 1
ATOM 699 N N . ASP A 1 91 ? -2.028 3.554 -9.205 1.00 97.50 91 ASP A N 1
ATOM 700 C CA . ASP A 1 91 ? -3.222 4.118 -9.843 1.00 97.50 91 ASP A CA 1
ATOM 701 C C . ASP A 1 91 ? -4.208 3.009 -10.246 1.00 97.50 91 ASP A C 1
ATOM 703 O O . ASP A 1 91 ? -5.398 3.098 -9.931 1.00 97.50 91 ASP A O 1
ATOM 707 N N . ALA A 1 92 ? -3.717 1.939 -10.873 1.00 97.25 92 ALA A N 1
ATOM 708 C CA . ALA A 1 92 ? -4.540 0.824 -11.326 1.00 97.25 92 ALA A CA 1
ATOM 709 C C . ALA A 1 92 ? -5.044 -0.062 -10.173 1.00 97.25 92 ALA A C 1
ATOM 711 O O . ALA A 1 92 ? -6.212 -0.446 -10.158 1.00 97.25 92 ALA A O 1
ATOM 712 N N . ALA A 1 93 ? -4.200 -0.337 -9.177 1.00 96.88 93 ALA A N 1
ATOM 713 C CA . ALA A 1 93 ? -4.516 -1.200 -8.040 1.00 96.88 93 ALA A CA 1
ATOM 714 C C . ALA A 1 93 ? -5.430 -0.524 -7.006 1.00 96.88 93 ALA A C 1
ATOM 716 O O . ALA A 1 93 ? -6.146 -1.205 -6.269 1.00 96.88 93 ALA A O 1
ATOM 717 N N . THR A 1 94 ? -5.429 0.812 -6.940 1.00 97.62 94 THR A N 1
ATOM 718 C CA . THR A 1 94 ? -6.279 1.578 -6.008 1.00 97.62 94 THR A CA 1
ATOM 719 C C . THR A 1 94 ? -7.474 2.241 -6.689 1.00 97.62 94 THR A C 1
ATOM 721 O O . THR A 1 94 ? -8.493 2.492 -6.042 1.00 97.62 94 THR A O 1
ATOM 724 N N . GLY A 1 95 ? -7.388 2.511 -7.995 1.00 97.44 95 GLY A N 1
ATOM 725 C CA . GLY A 1 95 ? -8.388 3.270 -8.747 1.00 97.44 95 GLY A CA 1
ATOM 726 C C . GLY A 1 95 ? -8.364 4.771 -8.449 1.00 97.44 95 GLY A C 1
ATOM 727 O O . GLY A 1 95 ? -9.341 5.467 -8.743 1.00 97.44 95 GLY A O 1
ATOM 728 N N . TYR A 1 96 ? -7.279 5.257 -7.840 1.00 97.81 96 TYR A N 1
ATOM 729 C CA . TYR A 1 96 ? -7.052 6.648 -7.466 1.00 97.81 96 TYR A CA 1
ATOM 730 C C . TYR A 1 96 ? -5.702 7.111 -7.989 1.00 97.81 96 TYR A C 1
ATOM 732 O O . TYR A 1 96 ? -4.720 6.405 -7.816 1.00 97.81 96 TYR A O 1
ATOM 740 N N . ASN A 1 97 ? -5.623 8.324 -8.533 1.00 97.25 97 ASN A N 1
ATOM 741 C CA . ASN A 1 97 ? -4.331 8.929 -8.873 1.00 97.25 97 ASN A CA 1
ATOM 742 C C . ASN A 1 97 ? -3.560 9.396 -7.623 1.00 97.25 97 ASN A C 1
ATOM 744 O O . ASN A 1 97 ? -4.112 9.460 -6.520 1.00 97.25 97 ASN A O 1
ATOM 748 N N . SER A 1 98 ? -2.302 9.812 -7.794 1.00 95.00 98 SER A N 1
ATOM 749 C CA . SER A 1 98 ? -1.435 10.285 -6.699 1.00 95.00 98 SER A CA 1
ATOM 750 C C . SER A 1 98 ? -2.067 11.356 -5.801 1.00 95.00 98 SER A C 1
ATOM 752 O O . SER A 1 98 ? -1.933 11.293 -4.579 1.00 95.00 98 SE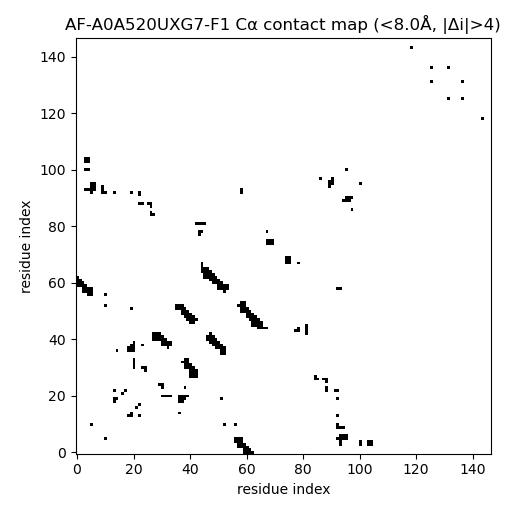R A O 1
ATOM 754 N N . LYS A 1 99 ? -2.795 12.327 -6.375 1.00 96.31 99 LYS A N 1
ATOM 755 C CA . LYS A 1 99 ? -3.465 13.377 -5.588 1.00 96.31 99 LYS A CA 1
ATOM 756 C C . LYS A 1 99 ? -4.590 12.787 -4.740 1.00 96.31 99 LYS A C 1
ATOM 758 O O . LYS A 1 99 ? -4.656 13.045 -3.542 1.00 96.31 99 LYS A O 1
ATOM 763 N N . GLN A 1 100 ? -5.441 11.966 -5.351 1.00 97.69 100 GLN A N 1
ATOM 764 C CA . GLN A 1 100 ? -6.554 11.310 -4.668 1.00 97.69 100 GLN A CA 1
ATOM 765 C C . GLN A 1 100 ? -6.071 10.363 -3.566 1.00 97.69 100 GLN A C 1
ATOM 767 O O . GLN A 1 100 ? -6.654 10.364 -2.484 1.00 97.69 100 GLN A O 1
ATOM 772 N N . ARG A 1 101 ? -4.984 9.611 -3.790 1.00 96.50 101 ARG A N 1
ATOM 773 C CA . ARG A 1 101 ? -4.348 8.798 -2.741 1.00 96.50 101 ARG A CA 1
ATOM 774 C C . ARG A 1 101 ? -3.898 9.653 -1.559 1.00 96.50 101 ARG A C 1
ATOM 776 O O . ARG A 1 101 ? -4.176 9.298 -0.418 1.00 96.50 101 ARG A O 1
ATOM 783 N N . GLY A 1 102 ? -3.277 10.804 -1.823 1.00 94.88 102 GLY A N 1
ATOM 784 C CA . GLY A 1 102 ? -2.888 11.755 -0.778 1.00 94.88 102 GLY A CA 1
ATOM 785 C C . GLY A 1 102 ? -4.080 12.297 0.020 1.00 94.88 102 GLY A C 1
ATOM 786 O O . GLY A 1 102 ? -4.014 12.395 1.247 1.00 94.88 102 GLY A O 1
ATOM 787 N N . ASP A 1 103 ? -5.192 12.610 -0.646 1.00 97.38 103 ASP A N 1
ATOM 788 C CA . ASP A 1 103 ? -6.419 13.056 0.022 1.00 97.38 103 ASP A CA 1
ATOM 789 C C . ASP A 1 103 ? -7.048 11.930 0.863 1.00 97.38 103 ASP A C 1
ATOM 791 O O . ASP A 1 103 ? -7.440 12.161 2.010 1.00 97.38 103 ASP A O 1
ATOM 795 N N . LYS A 1 104 ? -7.057 10.691 0.356 1.00 95.88 104 LYS A N 1
ATOM 796 C CA . LYS A 1 104 ? -7.534 9.512 1.094 1.00 95.88 104 LYS A CA 1
ATOM 797 C C . LYS A 1 104 ? -6.686 9.197 2.320 1.00 95.88 104 LYS A C 1
ATOM 799 O O . LYS A 1 104 ? -7.238 8.995 3.399 1.00 95.88 104 LYS A O 1
ATOM 804 N N . ALA A 1 105 ? -5.362 9.279 2.207 1.00 94.06 105 ALA A N 1
ATOM 805 C CA . ALA A 1 105 ? -4.463 9.122 3.347 1.00 94.06 105 ALA A CA 1
ATOM 806 C C . ALA A 1 105 ? -4.761 10.149 4.459 1.00 94.06 105 ALA A C 1
ATOM 808 O O . ALA A 1 105 ? -4.797 9.796 5.639 1.00 94.06 105 ALA A O 1
ATOM 809 N N . LYS A 1 106 ? -5.056 11.409 4.104 1.00 94.56 106 LYS A N 1
ATOM 810 C CA . LYS A 1 106 ? -5.468 12.443 5.074 1.00 94.56 106 LYS A CA 1
ATOM 811 C C . LYS A 1 106 ? -6.831 12.148 5.697 1.00 94.56 106 LYS A C 1
ATOM 813 O O . LYS A 1 106 ? -6.999 12.316 6.906 1.00 94.56 106 LYS A O 1
ATOM 818 N N . GLU A 1 107 ? -7.809 11.723 4.896 1.00 94.94 107 GLU A N 1
ATOM 819 C CA . GLU A 1 107 ? -9.124 11.303 5.395 1.00 94.94 107 GLU A CA 1
ATOM 820 C C . GLU A 1 107 ? -8.986 10.153 6.399 1.00 94.94 107 GLU A C 1
ATOM 822 O O . GLU A 1 107 ? -9.583 10.203 7.478 1.00 94.94 107 GLU A O 1
ATOM 827 N N . TRP A 1 108 ? -8.166 9.154 6.073 1.00 91.31 108 TRP A N 1
ATOM 828 C CA . TRP A 1 108 ? -7.866 8.027 6.945 1.00 91.31 108 TRP A CA 1
ATOM 829 C C . TRP A 1 108 ? -7.182 8.476 8.236 1.00 91.31 108 TRP A C 1
ATOM 831 O O . TRP A 1 108 ? -7.669 8.165 9.321 1.00 91.31 108 TRP A O 1
ATOM 841 N N . ALA A 1 109 ? -6.127 9.290 8.150 1.00 91.00 109 ALA A N 1
ATOM 842 C CA . ALA A 1 109 ? -5.433 9.824 9.321 1.00 91.00 109 ALA A CA 1
ATOM 843 C C . ALA A 1 109 ? -6.382 10.603 10.251 1.00 91.00 109 ALA A C 1
ATOM 845 O O . ALA A 1 109 ? -6.333 10.451 11.474 1.00 91.00 109 ALA A O 1
ATOM 846 N N . LYS A 1 110 ? -7.310 11.386 9.683 1.00 93.94 110 LYS A N 1
ATOM 847 C CA . LYS A 1 110 ? -8.338 12.101 10.451 1.00 93.94 110 LYS A CA 1
ATOM 848 C C . LYS A 1 110 ? -9.320 11.145 11.130 1.00 93.94 110 LYS A C 1
ATOM 850 O O . LYS A 1 110 ? -9.681 11.378 12.283 1.00 93.94 110 LYS A O 1
ATOM 855 N N . LYS A 1 111 ? -9.758 10.082 10.446 1.00 90.50 111 LYS A N 1
ATOM 856 C CA . LYS A 1 111 ? -10.618 9.039 11.035 1.00 90.50 111 LYS A CA 1
ATOM 857 C C . LYS A 1 111 ? -9.899 8.304 12.165 1.00 90.50 111 LYS A C 1
ATOM 859 O O . LYS A 1 111 ? -10.461 8.191 13.248 1.00 90.50 111 LYS A O 1
ATOM 864 N N . ALA A 1 112 ? -8.647 7.906 11.951 1.00 88.38 112 ALA A N 1
ATOM 865 C CA . ALA A 1 112 ? -7.825 7.232 12.949 1.00 88.38 112 ALA A CA 1
ATOM 866 C C . ALA A 1 112 ? -7.594 8.113 14.190 1.00 88.38 112 ALA A C 1
ATOM 868 O O . ALA A 1 112 ? -7.723 7.650 15.320 1.00 88.38 112 ALA A O 1
ATOM 869 N N . SER A 1 113 ? -7.318 9.408 13.999 1.00 91.94 113 SER A N 1
ATOM 870 C CA . SER A 1 113 ? -7.181 10.367 15.103 1.00 91.94 113 SER A CA 1
ATOM 871 C C . SER A 1 113 ? -8.480 10.517 15.905 1.00 91.94 113 SER A C 1
ATOM 873 O O . SER A 1 113 ? -8.449 10.478 17.136 1.00 91.94 113 SER A O 1
ATOM 875 N N . LYS A 1 114 ? -9.634 10.609 15.229 1.00 93.50 114 LYS A N 1
ATOM 876 C CA . LYS A 1 114 ? -10.944 10.632 15.896 1.00 93.50 114 LYS A CA 1
ATOM 877 C C . LYS A 1 114 ? -11.231 9.341 16.663 1.00 93.50 114 LYS A C 1
ATOM 879 O O . LYS A 1 114 ? -11.708 9.426 17.789 1.00 93.50 114 LYS A O 1
ATOM 884 N N . ALA A 1 115 ? -10.919 8.178 16.090 1.00 91.00 115 ALA A N 1
ATOM 885 C CA . ALA A 1 115 ? -11.090 6.885 16.751 1.00 91.00 115 ALA A CA 1
ATOM 886 C C . ALA A 1 115 ? -10.249 6.797 18.035 1.00 91.00 115 ALA A C 1
ATOM 888 O O . ALA A 1 115 ? -10.790 6.515 19.099 1.00 91.00 115 ALA A O 1
ATOM 889 N N . LYS A 1 116 ? -8.963 7.175 17.975 1.00 91.44 116 LYS A N 1
ATOM 890 C CA . LYS A 1 116 ? -8.084 7.257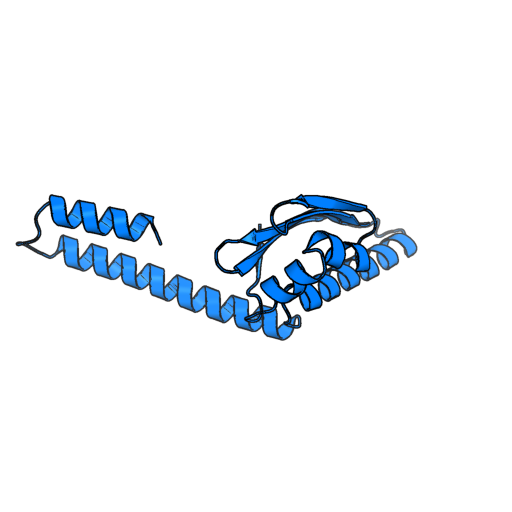 19.157 1.00 91.44 116 LYS A CA 1
ATOM 891 C C . LYS A 1 116 ? -8.641 8.183 20.238 1.00 91.44 116 LYS A C 1
ATOM 893 O O . LYS A 1 116 ? -8.613 7.847 21.418 1.00 91.44 116 LYS A O 1
ATOM 898 N N . SER A 1 117 ? -9.169 9.341 19.840 1.00 93.56 117 SER A N 1
ATOM 899 C CA . SER A 1 117 ? -9.811 10.259 20.783 1.00 93.56 117 SER A CA 1
ATOM 900 C C . SER A 1 117 ? -11.081 9.665 21.397 1.00 93.56 117 SER A C 1
ATOM 902 O O . SER A 1 117 ? -11.322 9.883 22.579 1.00 93.56 117 SER A O 1
ATOM 904 N N . GLY A 1 118 ? -11.878 8.923 20.624 1.00 93.44 118 GLY A N 1
ATOM 905 C CA . GLY A 1 118 ? -13.066 8.220 21.112 1.00 93.44 118 GLY A CA 1
ATOM 906 C C . GLY A 1 118 ? -12.722 7.128 22.124 1.00 93.44 118 GLY A C 1
ATOM 907 O O . GLY A 1 118 ? -13.340 7.078 23.181 1.00 93.44 118 GLY A O 1
ATOM 908 N N . ILE A 1 119 ? -11.682 6.330 21.854 1.00 92.31 119 ILE A N 1
ATOM 909 C CA . ILE A 1 119 ? -11.157 5.319 22.786 1.00 92.31 119 ILE A CA 1
ATOM 910 C C . ILE A 1 119 ? -10.690 5.978 24.090 1.00 92.31 119 ILE A C 1
ATOM 912 O O . ILE A 1 119 ? -11.053 5.536 25.176 1.00 92.31 119 ILE A O 1
ATOM 916 N N . SER A 1 120 ? -9.933 7.076 23.997 1.00 93.12 120 SER A N 1
ATOM 917 C CA . SER A 1 120 ? -9.486 7.830 25.175 1.00 93.12 120 SER A CA 1
ATOM 918 C C . SER A 1 120 ? -10.664 8.367 25.998 1.00 93.12 120 SER A C 1
ATOM 920 O O . SER A 1 120 ? -10.689 8.224 27.219 1.00 93.12 120 SER A O 1
ATOM 922 N N . ALA A 1 121 ? -11.684 8.919 25.332 1.00 91.94 121 ALA A N 1
ATOM 923 C CA . ALA A 1 121 ? -12.895 9.389 25.995 1.00 91.94 121 ALA A CA 1
ATOM 924 C C . ALA A 1 121 ? -13.668 8.242 26.666 1.00 91.94 121 ALA A C 1
ATOM 926 O O . ALA A 1 121 ? -14.096 8.393 27.807 1.00 91.94 121 ALA A O 1
ATOM 927 N N . ALA A 1 122 ? -13.807 7.091 26.000 1.00 90.31 122 ALA A N 1
ATOM 928 C CA . ALA A 1 122 ? -14.451 5.908 26.567 1.00 90.31 122 ALA A CA 1
ATOM 929 C C . ALA A 1 122 ? -13.734 5.441 27.842 1.00 90.31 122 ALA A C 1
ATOM 931 O O . ALA A 1 122 ? -14.372 5.306 28.884 1.00 90.31 122 ALA A O 1
ATOM 932 N N . ARG A 1 123 ? -12.401 5.312 27.798 1.00 91.62 123 ARG A N 1
ATOM 933 C CA . ARG A 1 123 ? -11.576 4.979 28.972 1.00 91.62 123 ARG A CA 1
ATOM 934 C C . ARG A 1 123 ? -11.737 5.982 30.110 1.00 91.62 123 ARG A C 1
ATOM 936 O O . ARG A 1 123 ? -11.882 5.586 31.262 1.00 91.62 123 ARG A O 1
ATOM 943 N N . HIS A 1 124 ? -11.761 7.274 29.791 1.00 92.06 124 HIS A N 1
ATOM 944 C CA . HIS A 1 124 ? -11.971 8.328 30.780 1.00 92.06 124 HIS A CA 1
ATOM 945 C C . HIS A 1 124 ? -13.365 8.262 31.426 1.00 92.06 124 HIS A C 1
ATOM 947 O O . HIS A 1 124 ? -13.495 8.415 32.636 1.00 92.06 124 HIS A O 1
ATOM 953 N N . PHE A 1 125 ? -14.427 8.006 30.659 1.00 90.00 125 PHE A N 1
ATOM 954 C CA . PHE A 1 125 ? -15.767 7.857 31.235 1.00 90.00 125 PHE A CA 1
ATOM 955 C C . PHE A 1 125 ? -15.902 6.595 32.088 1.00 90.00 125 PHE A C 1
ATOM 957 O O . PHE A 1 125 ? -16.562 6.643 33.126 1.00 90.00 125 PHE A O 1
ATOM 964 N N . MET A 1 126 ? -15.251 5.495 31.695 1.00 89.75 126 MET A N 1
ATOM 965 C CA . MET A 1 126 ? -15.202 4.281 32.510 1.00 89.75 126 MET A CA 1
ATOM 966 C C . MET A 1 126 ? -14.503 4.532 33.848 1.00 89.75 126 MET A C 1
ATOM 968 O O . MET A 1 126 ? -15.046 4.151 34.880 1.00 89.75 126 MET A O 1
ATOM 972 N N . SER A 1 127 ? -13.367 5.241 33.861 1.00 87.75 127 SER A N 1
ATOM 973 C CA . SER A 1 127 ? -12.638 5.533 35.107 1.00 87.75 127 SER A CA 1
ATOM 974 C C . SER A 1 127 ? -13.382 6.478 36.056 1.00 87.75 127 SER A C 1
ATOM 976 O O . SER A 1 127 ? -13.180 6.418 37.267 1.00 87.75 127 SER A O 1
ATOM 978 N N . MET A 1 128 ? -14.253 7.344 35.531 1.00 89.00 128 MET A N 1
ATOM 979 C CA . MET A 1 128 ? -15.099 8.227 36.340 1.00 89.00 128 MET A CA 1
ATOM 980 C C . MET A 1 128 ? -16.372 7.553 36.865 1.00 89.00 128 MET A C 1
ATOM 982 O O . MET A 1 128 ? 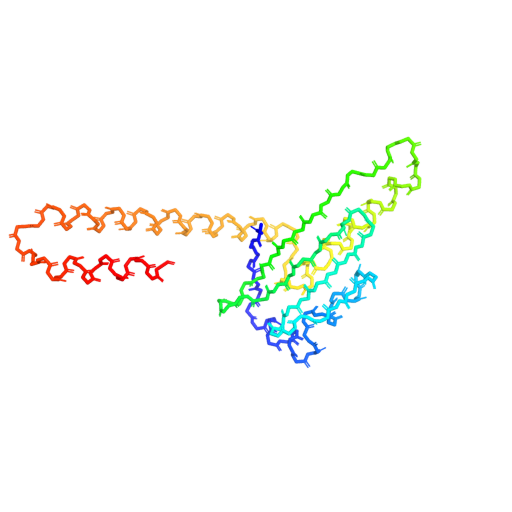-17.016 8.087 37.773 1.00 89.00 128 MET A O 1
ATOM 986 N N . SER A 1 129 ? -16.782 6.428 36.280 1.00 86.62 129 SER A N 1
ATOM 987 C CA . SER A 1 129 ? -18.030 5.772 36.650 1.00 86.62 129 SER A CA 1
ATOM 988 C C . SER A 1 129 ? -17.895 5.027 37.972 1.00 86.62 129 SER A C 1
ATOM 990 O O . SER A 1 129 ? -17.008 4.201 38.151 1.00 86.62 129 SER A O 1
ATOM 992 N N . GLN A 1 130 ? -18.826 5.276 38.889 1.00 82.94 130 GLN A N 1
ATOM 993 C CA . GLN A 1 130 ? -18.874 4.600 40.190 1.00 82.94 130 GLN A CA 1
ATOM 994 C C . GLN A 1 130 ? -19.697 3.301 40.165 1.00 82.94 130 GLN A C 1
ATOM 996 O O . GLN A 1 130 ? -19.693 2.563 41.143 1.00 82.94 130 GLN A O 1
ATOM 1001 N N . ASN A 1 131 ? -20.407 3.026 39.062 1.00 84.56 131 ASN A N 1
ATOM 1002 C CA . ASN A 1 131 ? -21.393 1.940 38.959 1.00 84.56 131 ASN A CA 1
ATOM 1003 C C . ASN A 1 131 ? -21.098 0.948 37.818 1.00 84.56 131 ASN A C 1
ATOM 1005 O O . ASN A 1 131 ? -21.966 0.154 37.462 1.00 84.56 131 ASN A O 1
ATOM 1009 N N . ILE A 1 132 ? -19.913 1.012 37.204 1.00 83.12 132 ILE A N 1
ATOM 1010 C CA . ILE A 1 132 ? -19.486 0.022 36.207 1.00 83.12 132 ILE A CA 1
ATOM 1011 C C . ILE A 1 132 ? -18.783 -1.121 36.938 1.00 83.12 132 ILE A C 1
ATOM 1013 O O . ILE A 1 132 ? -17.855 -0.888 37.711 1.00 83.12 132 ILE A O 1
ATOM 1017 N N . SER A 1 133 ? -19.243 -2.353 36.710 1.00 87.00 133 SER A N 1
ATOM 1018 C CA . SER A 1 133 ? -18.571 -3.545 37.225 1.00 87.00 133 SER A CA 1
ATOM 1019 C C . SER A 1 133 ? -17.278 -3.813 36.457 1.00 87.00 133 SER A C 1
ATOM 1021 O O . SER A 1 133 ? -17.136 -3.450 35.289 1.00 87.00 133 SER A O 1
ATOM 1023 N N . GLU A 1 134 ? -16.340 -4.499 37.104 1.00 85.50 134 GLU A N 1
ATOM 1024 C CA . GLU A 1 134 ? -15.069 -4.889 36.490 1.00 85.50 134 GLU A CA 1
ATOM 1025 C C . GLU A 1 134 ? -15.272 -5.741 35.225 1.00 85.50 134 GLU A C 1
ATOM 1027 O O . GLU A 1 134 ? -14.594 -5.528 34.227 1.00 85.50 134 GLU A O 1
ATOM 1032 N N . GLU A 1 135 ? -16.283 -6.614 35.217 1.00 89.50 135 GLU A N 1
ATOM 1033 C CA . GLU A 1 135 ? -16.674 -7.417 34.052 1.00 89.50 135 GLU A CA 1
ATOM 1034 C C . GLU A 1 135 ? -17.030 -6.556 32.827 1.00 89.50 135 GLU A C 1
ATOM 1036 O O . GLU A 1 135 ? -16.568 -6.829 31.720 1.00 89.50 135 GLU A O 1
ATOM 1041 N N . ILE A 1 136 ? -17.792 -5.473 33.021 1.00 88.19 136 ILE A N 1
ATOM 1042 C CA . ILE A 1 136 ? -18.176 -4.560 31.934 1.00 88.19 136 ILE A CA 1
ATOM 1043 C C . ILE A 1 136 ? -16.956 -3.780 31.425 1.00 88.19 136 ILE A C 1
ATOM 1045 O O . ILE A 1 136 ? -16.819 -3.583 30.219 1.00 88.19 136 ILE A O 1
ATOM 1049 N N . SER A 1 137 ? -16.053 -3.361 32.317 1.00 86.06 137 SER A N 1
ATOM 1050 C CA . SER A 1 137 ? -14.800 -2.696 31.929 1.00 86.06 137 SER A CA 1
ATOM 1051 C C . SER A 1 137 ? -13.904 -3.614 31.096 1.00 86.06 137 SER A C 1
ATOM 1053 O O . SER A 1 137 ? -13.375 -3.189 30.072 1.00 86.06 137 SER A O 1
ATOM 1055 N N . VAL A 1 138 ? -13.774 -4.882 31.497 1.00 91.75 138 VAL A N 1
ATOM 1056 C CA . VAL A 1 138 ? -13.010 -5.891 30.749 1.00 91.75 138 VAL A CA 1
ATOM 1057 C C . VAL A 1 138 ? -13.630 -6.131 29.374 1.00 91.75 138 VAL A C 1
ATOM 1059 O O . VAL A 1 138 ? -12.913 -6.148 28.376 1.00 91.75 138 VAL A O 1
ATOM 1062 N N . GLN A 1 139 ? -14.958 -6.250 29.294 1.00 91.44 139 GLN A N 1
ATOM 1063 C CA . GLN A 1 139 ? -15.649 -6.398 28.015 1.00 91.44 139 GLN A CA 1
ATO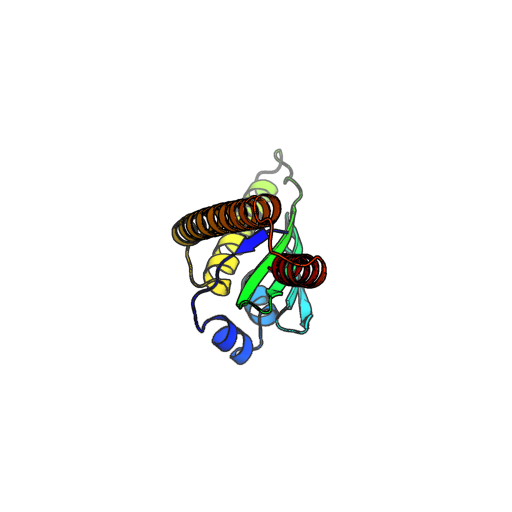M 1064 C C . GLN A 1 139 ? -15.419 -5.186 27.100 1.00 91.44 139 GLN A C 1
ATOM 1066 O O . GLN A 1 139 ? -15.147 -5.352 25.913 1.00 91.44 139 GLN A O 1
ATOM 1071 N N . ALA A 1 140 ? -15.495 -3.968 27.639 1.00 89.00 140 ALA A N 1
ATOM 1072 C CA . ALA A 1 140 ? -15.266 -2.751 26.869 1.00 89.00 140 ALA A CA 1
ATOM 1073 C C . ALA A 1 140 ? -13.821 -2.642 26.354 1.00 89.00 140 ALA A C 1
ATOM 1075 O O . ALA A 1 140 ? -13.619 -2.252 25.205 1.00 89.00 140 ALA A O 1
ATOM 1076 N N . GLU A 1 141 ? -12.822 -3.009 27.162 1.00 91.19 141 GLU A N 1
ATOM 1077 C CA . GLU A 1 141 ? -11.421 -3.046 26.720 1.00 91.19 141 GLU A CA 1
ATOM 1078 C C . GLU A 1 141 ? -11.190 -4.122 25.652 1.00 91.19 141 GLU A C 1
ATOM 1080 O O . GLU A 1 141 ? -10.565 -3.828 24.637 1.00 91.19 141 GLU A O 1
ATOM 1085 N N . SER A 1 142 ? -11.788 -5.311 25.794 1.00 92.06 142 SER A N 1
ATOM 1086 C CA . SER A 1 142 ? -11.743 -6.349 24.754 1.00 92.06 142 SER A CA 1
ATOM 1087 C C . SER A 1 142 ? -12.318 -5.849 23.425 1.00 92.06 142 SER A C 1
ATOM 1089 O O . SER A 1 142 ? -11.743 -6.106 22.375 1.00 92.06 142 SER A O 1
ATOM 1091 N N . MET A 1 143 ? -13.416 -5.086 23.450 1.00 90.75 143 MET A N 1
ATOM 1092 C CA . MET A 1 143 ? -13.981 -4.487 22.233 1.00 90.75 143 MET A CA 1
ATOM 1093 C C . MET A 1 143 ? -13.088 -3.388 21.641 1.00 90.75 143 MET A C 1
ATOM 1095 O O . MET A 1 143 ? -13.109 -3.174 20.434 1.00 90.75 143 MET A O 1
ATOM 1099 N N . ILE A 1 144 ? -12.330 -2.662 22.470 1.00 89.25 144 ILE A N 1
ATOM 1100 C CA . ILE A 1 144 ? -11.366 -1.651 22.013 1.00 89.25 144 ILE A CA 1
ATOM 1101 C C . ILE A 1 144 ? -10.152 -2.313 21.350 1.00 89.25 144 ILE A C 1
ATOM 1103 O O . ILE A 1 144 ? -9.634 -1.766 20.379 1.00 89.25 144 ILE A O 1
ATOM 1107 N N . GLU A 1 145 ? -9.700 -3.461 21.857 1.00 88.19 145 GLU A N 1
ATOM 1108 C CA . GLU A 1 145 ? -8.578 -4.225 21.292 1.00 88.19 145 GLU A CA 1
ATOM 1109 C C . GLU A 1 145 ? -8.874 -4.783 19.890 1.00 88.19 145 GLU A C 1
ATOM 1111 O O . GLU A 1 145 ? -7.948 -4.993 19.109 1.00 88.19 145 GLU A O 1
ATOM 1116 N N . GLU A 1 146 ? -10.150 -4.967 19.544 1.00 82.56 146 GLU A N 1
ATOM 1117 C CA . GLU A 1 146 ? -10.596 -5.428 18.222 1.00 82.56 146 GLU A CA 1
ATOM 1118 C C . GLU A 1 146 ? -10.663 -4.315 17.144 1.00 82.56 146 GLU A C 1
ATOM 1120 O O . GLU A 1 146 ? -10.961 -4.613 15.983 1.00 82.56 146 GLU A O 1
ATOM 1125 N N . ILE A 1 147 ? -10.406 -3.042 17.493 1.00 73.62 147 ILE A N 1
ATOM 1126 C CA . ILE A 1 147 ? -10.475 -1.865 16.586 1.00 73.62 147 ILE A CA 1
ATOM 1127 C C . ILE A 1 147 ? -9.132 -1.576 15.904 1.00 73.62 147 ILE A C 1
ATOM 1129 O O . ILE A 1 147 ? -9.137 -1.370 14.664 1.00 73.62 147 ILE A O 1
#

Sequence (147 aa):
MERFDVKRGLVKQVTSNGGLAVLARDYFDNVEDAGDNSFNGSHDIMTSIEASYNEQGALIVNVTNIPPDFDDAEAVKSAMEARKNWTLFLDAATGYNSKQRGDKAKEWAKKASKAKSGISAARHFMSMSQNISEEISVQAESMIEEI

Nearest PDB structures (foldseek):
  6lk8-assembly1_J  TM=6.869E-01  e=2.136E+00  Xenopus laevis
  6lk8-assembly1_j  TM=6.869E-01  e=2.136E+00  Xenopus laevis
  7tdz-assembly1_i  TM=5.976E-01  e=2.273E+00  Xenopus laevis
  2na4-assembly1_A  TM=2.748E-01  e=6.516E+00  Escherichia coli K-12

pLDDT: mean 93.02, std 3.78, range [73.62, 97.81]

Foldseek 3Di:
DDKFAADPPLQVVQVVVVALQVLLVVQFPAWDDPDQRWIWGAHQQFRIWTWHQDPVRIIDIDTDGDDFDPVDPVSVVRVVSSVVSVQVSCCNSRVDHPVRRVVVVVVVVVVVVVLVVVLVVVVVVVVPDPPDDPVNVVVSVVVNVVD

Solvent-accessible surface area (backbone atoms only — not comparable to full-atom values): 8048 Å² total; per-residue (Å²): 120,51,78,40,76,40,45,88,66,47,65,61,53,40,49,73,68,64,15,48,32,53,63,44,51,80,54,30,82,43,62,42,72,67,53,86,44,15,24,38,32,31,42,82,41,31,71,35,34,39,38,32,50,47,97,88,56,29,40,38,37,37,75,43,74,55,83,60,54,83,91,38,71,65,44,44,50,50,42,52,48,43,53,48,30,53,51,52,45,48,24,68,75,21,69,37,50,76,68,54,47,54,52,48,52,51,52,48,52,53,50,51,52,50,49,54,52,48,53,52,50,51,54,52,51,56,74,70,46,92,84,70,52,70,69,58,52,51,52,52,50,56,59,57,74,76,109

Mean predicted aligned error: 5.3 Å

Radius of gyration: 20.68 Å; Cα contacts (8 Å, |Δi|>4): 187; chains: 1; bounding box: 48×30×58 Å

Secondary structure (DSSP, 8-state):
-EEE---TTHHHHHHHTT-HHHHHTTT-SEEEEEETTEEEEEETTEEEEEEEE-TTS-EEEEEEE-PPPSS-HHHHHHHHHHHHHHHHHHHHHHS--HHHHHHHHHHHHHHHHHHHHHHHHHHHHHHH-SS--HHHHHHHHHHHHT-